Protein AF-A0A969NTH8-F1 (afdb_monomer_lite)

Sequence (169 aa):
MTIVASSEHRKYKASTTGQVQRMMREAEEYQTEARAERPVVPHALKIQSGIDLASRDRPSLSVFLARLQRLAIDPKLKVEEDRITGISYRLQDFKIRGCKLHQAGSSQLLKHRVTYDSQQDILAVRQANQNETIELEPESEVSWNQVAIEDYIPSKIRQLLEIPLSNKK

Structure (mmCIF, N/CA/C/O backbone):
data_AF-A0A969NTH8-F1
#
_entry.id   AF-A0A969NTH8-F1
#
loop_
_atom_site.group_PDB
_atom_site.id
_atom_site.type_symbol
_atom_site.label_atom_id
_atom_site.label_alt_id
_atom_site.label_comp_id
_atom_site.label_asym_id
_atom_site.label_entity_id
_atom_site.label_seq_id
_atom_site.pdbx_PDB_ins_code
_atom_site.Cartn_x
_atom_site.Cartn_y
_atom_site.Cartn_z
_atom_site.occupancy
_atom_site.B_iso_or_equiv
_atom_site.auth_seq_id
_atom_site.auth_comp_id
_atom_site.auth_asym_id
_atom_site.auth_atom_id
_atom_site.pdbx_PDB_model_num
ATOM 1 N N . MET A 1 1 ? -19.067 2.212 -36.408 1.00 31.11 1 MET A N 1
ATOM 2 C CA . MET A 1 1 ? -19.586 2.139 -35.026 1.00 31.11 1 MET A CA 1
ATOM 3 C C . MET A 1 1 ? -18.405 1.949 -34.094 1.00 31.11 1 MET A C 1
ATOM 5 O O . MET A 1 1 ? -17.749 0.919 -34.165 1.00 31.11 1 MET A O 1
ATOM 9 N N . THR A 1 2 ? -18.070 2.964 -33.303 1.00 35.78 2 THR A N 1
ATOM 10 C CA . THR A 1 2 ? -16.945 2.897 -32.363 1.00 35.78 2 THR A CA 1
ATOM 11 C C . THR A 1 2 ? -17.441 2.233 -31.087 1.00 35.78 2 THR A C 1
ATOM 13 O O . THR A 1 2 ? -18.259 2.808 -30.372 1.00 35.78 2 THR A O 1
ATOM 16 N N . ILE A 1 3 ? -16.998 1.004 -30.826 1.00 37.53 3 ILE A N 1
ATOM 17 C CA . ILE A 1 3 ? -17.320 0.282 -29.594 1.00 37.53 3 ILE A CA 1
ATOM 18 C C . ILE A 1 3 ? -16.536 0.960 -28.469 1.00 37.53 3 ILE A C 1
ATOM 20 O O . ILE A 1 3 ? -15.336 0.747 -28.302 1.00 37.53 3 ILE A O 1
ATOM 24 N N . VAL A 1 4 ? -17.203 1.846 -27.732 1.00 38.00 4 VAL A N 1
ATOM 25 C CA . VAL A 1 4 ? -16.654 2.432 -26.510 1.00 38.00 4 VAL A CA 1
ATOM 26 C C . VAL A 1 4 ? -16.676 1.339 -25.449 1.00 38.00 4 VAL A C 1
ATOM 28 O O . VAL A 1 4 ? -17.742 0.916 -25.010 1.00 38.00 4 VAL A O 1
ATOM 31 N N . ALA A 1 5 ? -15.496 0.859 -25.060 1.00 30.78 5 ALA A N 1
ATOM 32 C CA . ALA A 1 5 ? -15.356 -0.115 -23.987 1.00 30.78 5 ALA A CA 1
ATOM 33 C C . ALA A 1 5 ? -16.021 0.402 -22.695 1.00 30.78 5 ALA A C 1
ATOM 35 O O . ALA A 1 5 ? -15.774 1.540 -22.270 1.00 30.78 5 ALA A O 1
ATOM 36 N N . SER A 1 6 ? -16.863 -0.453 -22.102 1.00 31.73 6 SER A N 1
ATOM 37 C CA . SER A 1 6 ? -17.600 -0.228 -20.853 1.00 31.73 6 SER A CA 1
ATOM 38 C C . SER A 1 6 ? -16.693 0.322 -19.743 1.00 31.73 6 SER A C 1
ATOM 40 O O . SER A 1 6 ? -15.562 -0.130 -19.543 1.00 31.73 6 SER A O 1
ATOM 42 N N . SER A 1 7 ? -17.212 1.305 -19.008 1.00 40.00 7 SER A N 1
ATOM 43 C CA . SER A 1 7 ? -16.573 2.010 -17.890 1.00 40.00 7 SER A CA 1
ATOM 44 C C . SER A 1 7 ? -16.172 1.108 -16.717 1.00 40.00 7 SER A C 1
ATOM 46 O O . SER A 1 7 ? -15.378 1.533 -15.880 1.00 40.00 7 SER A O 1
ATOM 48 N N . GLU A 1 8 ? -16.652 -0.134 -16.662 1.00 36.34 8 GLU A N 1
ATOM 49 C CA . GLU A 1 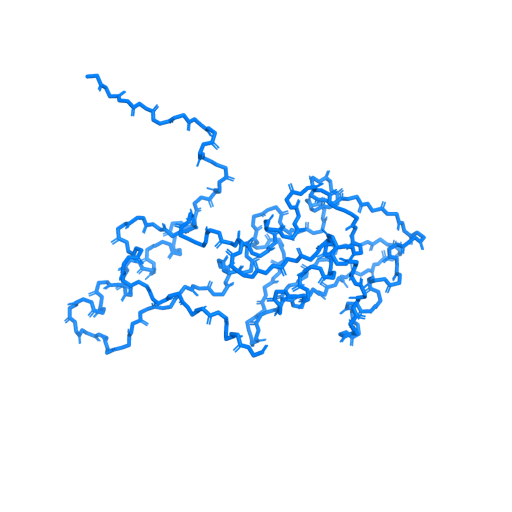8 ? -16.335 -1.073 -15.580 1.00 36.34 8 GLU A CA 1
ATOM 50 C C . GLU A 1 8 ? -14.906 -1.631 -15.652 1.00 36.34 8 GLU A C 1
ATOM 52 O O . GLU A 1 8 ? -14.318 -1.923 -14.613 1.00 36.34 8 GLU A O 1
ATOM 57 N N . HIS A 1 9 ? -14.292 -1.654 -16.842 1.00 35.75 9 HIS A N 1
ATOM 58 C CA . HIS A 1 9 ? -12.870 -1.992 -17.021 1.00 35.75 9 HIS A CA 1
ATOM 59 C C . HIS A 1 9 ? -11.929 -0.810 -16.726 1.00 35.75 9 HIS A C 1
ATOM 61 O O . HIS A 1 9 ? -10.710 -0.930 -16.810 1.00 35.75 9 HIS A O 1
ATOM 67 N N . ARG A 1 10 ? -12.478 0.360 -16.374 1.00 37.31 10 ARG A N 1
ATOM 68 C CA . ARG A 1 10 ? -11.733 1.608 -16.151 1.00 37.31 10 ARG A CA 1
ATOM 69 C C . ARG A 1 10 ? -11.433 1.849 -14.658 1.00 37.31 10 ARG A C 1
ATOM 71 O O . ARG A 1 10 ? -11.313 2.996 -14.235 1.00 37.31 10 ARG A O 1
ATOM 78 N N . LYS A 1 11 ? -11.355 0.779 -13.851 1.00 44.56 11 LYS A N 1
ATOM 79 C CA . LYS A 1 11 ? -11.224 0.837 -12.378 1.00 44.56 11 LYS A CA 1
ATOM 80 C C . LYS A 1 11 ? -9.811 1.103 -11.845 1.00 44.56 11 LYS A C 1
ATOM 82 O O . LYS A 1 11 ? -9.676 1.376 -10.657 1.00 44.56 11 LYS A O 1
ATOM 87 N N . TYR A 1 12 ? -8.784 1.135 -12.690 1.00 51.56 12 TYR A N 1
ATOM 88 C CA . TYR A 1 12 ? -7.428 1.495 -12.269 1.00 51.56 12 TYR A CA 1
ATOM 89 C C . TYR A 1 12 ? -7.043 2.838 -12.879 1.00 51.56 12 TYR A C 1
ATOM 91 O O . TYR A 1 12 ? -7.014 3.008 -14.099 1.00 51.56 12 TYR A O 1
ATOM 99 N N . LYS A 1 13 ? -6.802 3.845 -12.029 1.00 50.91 13 LYS A N 1
ATOM 100 C CA . LYS A 1 13 ? -6.355 5.153 -12.510 1.00 50.91 13 LYS A CA 1
ATOM 101 C C . LYS A 1 13 ? -4.976 4.963 -13.139 1.00 50.91 13 LYS A C 1
ATOM 103 O O . LYS A 1 13 ? -4.039 4.570 -12.450 1.00 50.91 13 LYS A O 1
ATOM 108 N N . ALA A 1 14 ? -4.894 5.238 -14.440 1.00 51.62 14 ALA A N 1
ATOM 109 C CA . ALA A 1 14 ? -3.670 5.156 -15.222 1.00 51.62 14 ALA A CA 1
ATOM 110 C C . ALA A 1 14 ? -2.501 5.834 -14.489 1.00 51.62 14 ALA A C 1
ATOM 112 O O . ALA A 1 14 ? -2.671 6.903 -13.890 1.00 51.62 14 ALA A O 1
ATOM 113 N N . SER A 1 15 ? -1.328 5.200 -14.555 1.00 58.78 15 SER A N 1
ATOM 114 C CA . SER A 1 15 ? -0.033 5.756 -14.159 1.00 58.78 15 SER A CA 1
ATOM 115 C C . SER A 1 15 ? 0.056 7.242 -14.520 1.00 58.78 15 SER A C 1
ATOM 117 O O . SER A 1 15 ? -0.428 7.659 -15.576 1.00 58.78 15 SER A O 1
ATOM 119 N N . THR A 1 16 ? 0.651 8.065 -13.651 1.00 63.69 16 THR A N 1
ATOM 120 C CA . THR A 1 16 ? 0.758 9.510 -13.933 1.00 63.69 16 THR A CA 1
ATOM 121 C C . THR A 1 16 ? 1.455 9.736 -15.278 1.00 63.69 16 THR A C 1
ATOM 123 O O . THR A 1 16 ? 2.337 8.959 -15.644 1.00 63.69 16 THR A O 1
ATOM 126 N N . THR A 1 17 ? 1.097 10.798 -16.009 1.00 68.25 17 THR A N 1
ATOM 127 C CA . THR A 1 17 ? 1.649 11.080 -17.349 1.00 68.25 17 THR A CA 1
ATOM 128 C C . THR A 1 17 ? 3.178 10.989 -17.382 1.00 68.25 17 THR A C 1
ATOM 130 O O . THR A 1 17 ? 3.729 10.398 -18.302 1.00 68.25 17 THR A O 1
ATOM 133 N N . GLY A 1 18 ? 3.864 11.464 -16.335 1.00 76.88 18 GLY A N 1
ATOM 134 C CA . GLY A 1 18 ? 5.322 11.365 -16.218 1.00 76.88 18 GLY A CA 1
ATOM 135 C C . GLY A 1 18 ? 5.852 9.943 -15.983 1.00 76.88 18 GLY A C 1
ATOM 136 O O . GLY A 1 18 ? 6.880 9.578 -16.547 1.00 76.88 18 GLY A O 1
ATOM 137 N N . GLN A 1 19 ? 5.159 9.112 -15.195 1.00 76.06 19 GLN A N 1
ATOM 138 C CA . GLN A 1 19 ? 5.524 7.696 -15.031 1.00 76.06 19 GLN A CA 1
ATOM 139 C C . GLN A 1 19 ? 5.345 6.931 -16.342 1.00 76.06 19 GLN A C 1
ATOM 141 O O . GLN A 1 19 ? 6.234 6.178 -16.727 1.00 76.06 19 GLN A O 1
ATOM 146 N N . VAL A 1 20 ? 4.240 7.176 -17.054 1.00 78.19 20 VAL A N 1
ATOM 147 C CA . VAL A 1 20 ? 4.002 6.591 -18.381 1.00 78.19 20 VAL A CA 1
ATOM 148 C C . VAL A 1 20 ? 5.092 7.022 -19.354 1.00 78.19 20 VAL A C 1
ATOM 150 O O . VAL A 1 20 ? 5.678 6.170 -20.008 1.00 78.19 20 VAL A O 1
ATOM 153 N N . GLN A 1 21 ? 5.403 8.318 -19.425 1.00 82.31 21 GLN A N 1
ATOM 154 C CA . GLN A 1 21 ? 6.448 8.840 -20.310 1.00 82.31 21 GLN A CA 1
ATOM 155 C C . GLN A 1 21 ? 7.819 8.233 -20.013 1.00 82.31 21 GLN A C 1
ATOM 157 O O . GLN A 1 21 ? 8.517 7.846 -20.945 1.00 82.31 21 GLN A O 1
ATOM 162 N N . ARG A 1 22 ? 8.188 8.093 -18.734 1.00 85.06 22 ARG A N 1
ATOM 163 C CA . ARG A 1 22 ? 9.437 7.427 -18.351 1.00 85.06 22 ARG A CA 1
ATOM 164 C C . ARG A 1 22 ? 9.456 5.973 -18.818 1.00 85.06 22 ARG A C 1
ATOM 166 O O . ARG A 1 22 ? 10.415 5.569 -19.457 1.00 85.06 22 ARG A O 1
ATOM 173 N N . MET A 1 23 ? 8.394 5.215 -18.548 1.00 86.50 23 MET A N 1
ATOM 174 C CA . MET A 1 23 ? 8.319 3.810 -18.959 1.00 86.50 23 MET A CA 1
ATOM 175 C C . MET A 1 23 ? 8.355 3.654 -20.487 1.00 86.50 23 MET A C 1
ATOM 177 O O . MET A 1 23 ? 9.002 2.741 -20.984 1.00 86.50 23 MET A O 1
ATOM 181 N N . MET A 1 24 ? 7.690 4.547 -21.230 1.00 85.38 24 MET A N 1
ATOM 182 C CA . MET A 1 24 ? 7.738 4.567 -22.697 1.00 85.38 24 MET A CA 1
ATOM 183 C C . MET A 1 24 ? 9.152 4.837 -23.209 1.00 85.38 24 MET A C 1
ATOM 185 O O . MET A 1 24 ? 9.623 4.118 -24.080 1.00 85.38 24 MET A O 1
ATOM 189 N N . ARG A 1 25 ? 9.837 5.829 -22.630 1.00 88.44 25 ARG A N 1
ATOM 190 C CA . ARG A 1 25 ? 11.215 6.170 -22.986 1.00 88.44 25 ARG A CA 1
ATOM 191 C C . ARG A 1 25 ? 12.172 5.011 -22.711 1.00 88.44 25 ARG A C 1
ATOM 193 O O . ARG A 1 25 ? 12.942 4.649 -23.585 1.00 88.44 25 ARG A O 1
ATOM 200 N N . GLU A 1 26 ? 12.106 4.413 -21.523 1.00 89.38 26 GLU A N 1
ATOM 201 C CA . GLU A 1 26 ? 12.973 3.280 -21.177 1.00 89.38 26 GLU A CA 1
ATOM 202 C C . GLU A 1 26 ? 12.717 2.062 -22.083 1.00 89.38 26 GLU A C 1
ATOM 204 O O . GLU A 1 26 ? 13.647 1.328 -22.411 1.00 89.38 26 GLU A O 1
ATOM 209 N N . ALA A 1 27 ? 11.467 1.854 -22.509 1.00 87.25 27 ALA A N 1
ATOM 210 C CA . ALA A 1 27 ? 11.113 0.811 -23.467 1.00 87.25 27 ALA A CA 1
ATOM 211 C C . ALA A 1 27 ? 11.652 1.094 -24.879 1.00 87.25 27 ALA A C 1
ATOM 213 O O . ALA A 1 27 ? 12.141 0.175 -25.529 1.00 87.25 27 ALA A O 1
ATOM 214 N N . GLU A 1 28 ? 11.610 2.347 -25.333 1.00 88.12 28 GLU A N 1
ATOM 215 C CA . GLU A 1 28 ? 12.187 2.776 -26.613 1.00 88.12 28 GLU A CA 1
ATOM 216 C C . GLU A 1 28 ? 13.722 2.671 -26.618 1.00 88.12 28 GLU A C 1
ATOM 218 O O . GLU A 1 28 ? 14.307 2.164 -27.574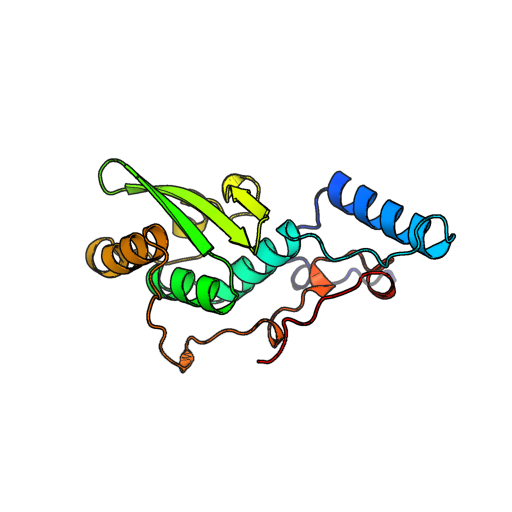 1.00 88.12 28 GLU A O 1
ATOM 223 N N . GLU A 1 29 ? 14.383 3.075 -25.530 1.00 89.94 29 GLU A N 1
ATOM 224 C CA . GLU A 1 29 ? 15.839 2.945 -25.365 1.00 89.94 29 GLU A CA 1
ATOM 225 C C . GLU A 1 29 ? 16.283 1.473 -25.400 1.00 89.94 29 GLU A C 1
ATOM 227 O O . GLU A 1 29 ? 17.311 1.154 -25.992 1.00 89.94 29 GLU A O 1
ATOM 232 N N . TYR A 1 30 ? 15.497 0.561 -24.817 1.00 87.81 30 TYR A N 1
ATOM 233 C CA . TYR A 1 30 ? 15.763 -0.878 -24.901 1.00 87.81 30 TYR A CA 1
ATOM 234 C C . TYR A 1 30 ? 15.560 -1.426 -26.319 1.00 87.81 30 TYR A C 1
ATOM 236 O O . TYR A 1 30 ? 16.384 -2.186 -26.817 1.00 87.81 30 TYR A O 1
ATOM 244 N N . GLN A 1 31 ? 14.489 -1.012 -27.003 1.00 86.50 31 GLN A N 1
ATOM 245 C CA . GLN A 1 31 ? 14.222 -1.441 -28.381 1.00 86.50 31 GLN A CA 1
ATOM 246 C C . GLN A 1 31 ? 15.265 -0.950 -29.386 1.00 86.50 31 GLN A C 1
ATOM 248 O O . GLN A 1 31 ? 15.536 -1.639 -30.363 1.00 86.50 31 GLN A O 1
ATOM 253 N N . THR A 1 32 ? 15.821 0.240 -29.167 1.00 90.38 32 THR A N 1
ATOM 254 C CA . THR A 1 32 ? 16.849 0.838 -30.031 1.00 90.38 32 THR A CA 1
ATOM 255 C C . THR A 1 32 ? 18.272 0.448 -29.622 1.00 90.38 32 THR A C 1
ATOM 257 O O . THR A 1 32 ? 19.225 1.025 -30.136 1.00 90.38 32 THR A O 1
ATOM 260 N N . GLU A 1 33 ? 18.423 -0.506 -28.692 1.00 87.94 33 GLU A N 1
ATOM 261 C CA . GLU A 1 33 ? 19.707 -0.985 -28.149 1.00 87.94 33 GLU A CA 1
ATOM 262 C C . GLU A 1 33 ? 20.560 0.111 -27.475 1.00 87.94 33 GLU A C 1
ATOM 264 O O . GLU A 1 33 ? 21.704 -0.121 -27.086 1.00 87.94 33 GLU A O 1
ATOM 269 N N . ALA A 1 34 ? 19.987 1.298 -27.244 1.00 89.62 34 ALA A N 1
ATOM 270 C CA . ALA A 1 34 ? 20.589 2.362 -26.442 1.00 89.62 34 ALA A CA 1
ATOM 271 C C . ALA A 1 34 ? 20.668 1.985 -24.950 1.00 89.62 34 ALA A C 1
ATOM 273 O O . ALA A 1 34 ? 21.422 2.590 -24.184 1.00 89.62 34 ALA A O 1
ATOM 274 N N . ARG A 1 35 ? 19.901 0.967 -24.539 1.00 86.75 35 ARG A N 1
ATOM 275 C CA . ARG A 1 35 ? 19.939 0.328 -23.224 1.00 86.75 35 ARG A CA 1
ATOM 276 C C . ARG A 1 35 ? 20.029 -1.191 -23.382 1.00 86.75 35 ARG A C 1
ATOM 278 O O . ARG A 1 35 ? 19.198 -1.790 -24.053 1.00 86.75 35 ARG A O 1
ATOM 285 N N . ALA A 1 36 ? 20.982 -1.817 -22.690 1.00 85.75 36 ALA A N 1
ATOM 286 C CA . ALA A 1 36 ? 21.157 -3.274 -22.709 1.00 85.75 36 ALA A CA 1
ATOM 287 C C . ALA A 1 36 ? 20.129 -4.024 -21.840 1.00 85.75 36 ALA A C 1
ATOM 289 O O . ALA A 1 36 ? 19.713 -5.134 -22.161 1.00 85.75 36 ALA A O 1
ATOM 290 N N . GLU A 1 37 ? 19.724 -3.427 -20.720 1.00 86.31 37 GLU A N 1
ATOM 291 C CA . GLU A 1 37 ? 18.816 -4.057 -19.763 1.00 86.31 37 GLU A CA 1
ATOM 292 C C . GLU A 1 37 ? 17.353 -3.815 -20.114 1.00 86.31 37 GLU A C 1
ATOM 294 O O . GLU A 1 37 ? 16.943 -2.686 -20.405 1.00 86.31 37 GLU A O 1
ATOM 299 N N . ARG A 1 38 ? 16.543 -4.867 -19.985 1.00 85.31 38 ARG A N 1
ATOM 300 C CA . ARG A 1 38 ? 15.098 -4.765 -20.145 1.00 85.31 38 ARG A CA 1
ATOM 301 C C . ARG A 1 38 ? 14.515 -3.866 -19.045 1.00 85.31 38 ARG A C 1
ATOM 303 O O . ARG A 1 38 ? 14.867 -4.021 -17.875 1.00 85.31 38 ARG A O 1
ATOM 310 N N . PRO A 1 39 ? 13.617 -2.925 -19.373 1.00 84.00 39 PRO A N 1
ATOM 311 C CA . PRO A 1 39 ? 13.002 -2.076 -18.364 1.00 84.00 39 PRO A CA 1
ATOM 312 C C . PRO A 1 39 ? 12.113 -2.899 -17.427 1.00 84.00 39 PRO A C 1
ATOM 314 O O . PRO A 1 39 ? 11.415 -3.814 -17.854 1.00 84.00 39 PRO A O 1
ATOM 317 N N . VAL A 1 40 ? 12.113 -2.558 -16.140 1.00 85.81 40 VAL A N 1
ATOM 318 C CA . VAL A 1 40 ? 11.394 -3.303 -15.096 1.00 85.81 40 VAL A CA 1
ATOM 319 C C . VAL A 1 40 ? 10.163 -2.519 -14.651 1.00 85.81 40 VAL A C 1
ATOM 321 O O . VAL A 1 40 ? 10.190 -1.289 -14.572 1.00 85.81 40 VAL A O 1
ATOM 324 N N . VAL A 1 41 ? 9.076 -3.217 -14.305 1.00 85.75 41 VAL A N 1
ATOM 325 C CA . VAL A 1 41 ? 7.892 -2.570 -13.713 1.00 85.75 41 VAL A CA 1
ATOM 326 C C . VAL A 1 41 ? 8.282 -1.781 -12.446 1.00 85.75 41 VAL A C 1
ATOM 328 O O . VAL A 1 41 ? 8.788 -2.387 -11.494 1.00 85.75 41 VAL A O 1
ATOM 331 N N . PRO A 1 42 ? 7.998 -0.462 -12.374 1.00 88.81 42 PRO A N 1
ATOM 332 C CA . PRO A 1 42 ? 8.353 0.364 -11.223 1.00 88.81 42 PRO A CA 1
ATOM 333 C C . PRO A 1 42 ? 7.773 -0.156 -9.902 1.00 88.81 42 PRO A C 1
ATOM 335 O O . PRO A 1 42 ? 6.590 -0.499 -9.829 1.00 88.81 42 PRO A O 1
ATOM 338 N N . HIS A 1 43 ? 8.555 -0.110 -8.815 1.00 92.06 43 HIS A N 1
ATOM 339 C CA . HIS A 1 43 ? 8.088 -0.533 -7.484 1.00 92.06 43 HIS A CA 1
ATOM 340 C C . HIS A 1 43 ? 6.830 0.201 -7.021 1.00 92.06 43 HIS A C 1
ATOM 342 O O . HIS A 1 43 ? 5.984 -0.406 -6.378 1.00 92.06 43 HIS A O 1
ATOM 348 N N . ALA A 1 44 ? 6.654 1.476 -7.378 1.00 91.94 44 ALA A N 1
ATOM 349 C CA . ALA A 1 44 ? 5.433 2.215 -7.052 1.00 91.94 44 ALA A CA 1
ATOM 350 C C . ALA A 1 44 ? 4.168 1.576 -7.662 1.00 91.94 44 ALA A C 1
ATOM 352 O O . ALA A 1 44 ? 3.131 1.557 -7.002 1.00 91.94 44 ALA A O 1
ATOM 353 N N . LEU A 1 45 ? 4.256 1.024 -8.881 1.00 90.88 45 LEU A N 1
ATOM 354 C CA . LEU A 1 45 ? 3.143 0.298 -9.504 1.00 90.88 45 LEU A CA 1
ATOM 355 C C . LEU A 1 45 ? 2.925 -1.060 -8.847 1.00 90.88 45 LEU A C 1
ATOM 357 O O . LEU A 1 45 ? 1.783 -1.403 -8.554 1.00 90.88 45 LEU A O 1
ATOM 361 N N . LYS A 1 46 ? 4.004 -1.784 -8.526 1.00 93.12 46 LYS A N 1
ATOM 362 C CA . LYS A 1 46 ? 3.901 -3.033 -7.760 1.00 93.12 46 LYS A CA 1
ATOM 363 C C . LYS A 1 46 ? 3.203 -2.797 -6.421 1.00 93.12 46 LYS A C 1
ATOM 365 O O . LYS A 1 46 ? 2.198 -3.440 -6.146 1.00 93.12 46 LYS A O 1
ATOM 370 N N . ILE A 1 47 ? 3.649 -1.811 -5.641 1.00 95.81 47 ILE A N 1
ATOM 371 C CA . ILE A 1 47 ? 3.028 -1.453 -4.358 1.00 95.81 47 ILE A CA 1
ATOM 372 C C . ILE A 1 47 ? 1.552 -1.075 -4.548 1.00 95.81 47 ILE A C 1
ATOM 374 O O . ILE A 1 47 ? 0.715 -1.565 -3.798 1.00 95.81 47 ILE A O 1
ATOM 378 N N . GLN A 1 48 ? 1.207 -0.258 -5.551 1.00 94.81 48 GLN A N 1
ATOM 379 C CA . GLN A 1 48 ? -0.194 0.091 -5.821 1.00 94.81 48 GLN A CA 1
ATOM 380 C C . GLN A 1 48 ? -1.046 -1.151 -6.111 1.00 94.81 48 GLN A C 1
ATOM 382 O O . GLN A 1 48 ? -2.094 -1.327 -5.495 1.00 94.81 48 GLN A O 1
ATOM 387 N N . SER A 1 49 ? -0.580 -2.022 -7.004 1.00 94.31 49 SER A N 1
ATOM 388 C CA . SER A 1 49 ? -1.297 -3.245 -7.370 1.00 94.31 49 SER A CA 1
ATOM 389 C C . SER A 1 49 ? -1.438 -4.222 -6.194 1.00 94.31 49 SER A C 1
ATOM 391 O O . SER A 1 49 ? -2.495 -4.820 -6.007 1.00 94.31 49 SER A O 1
ATOM 393 N N . GLY A 1 50 ? -0.417 -4.312 -5.334 1.00 96.56 50 GLY A N 1
ATOM 394 C CA . GLY A 1 50 ? -0.466 -5.109 -4.112 1.00 96.56 50 GLY A CA 1
ATOM 395 C C . GLY A 1 50 ? -1.446 -4.546 -3.083 1.00 96.56 50 GLY A C 1
ATOM 396 O O . GLY A 1 50 ? -2.171 -5.309 -2.456 1.00 96.56 50 GLY A O 1
ATOM 397 N N . ILE A 1 51 ? -1.542 -3.218 -2.953 1.00 97.06 51 ILE A N 1
ATOM 398 C CA . ILE A 1 51 ? -2.552 -2.563 -2.105 1.00 97.06 51 ILE A CA 1
ATOM 399 C C . ILE A 1 51 ? -3.961 -2.829 -2.635 1.00 97.06 51 ILE A C 1
ATOM 401 O O . ILE A 1 51 ? -4.864 -3.120 -1.850 1.00 97.06 51 ILE A O 1
ATOM 405 N N . ASP A 1 52 ? -4.163 -2.737 -3.949 1.00 95.81 52 ASP A N 1
ATOM 406 C CA . ASP A 1 52 ? -5.462 -3.014 -4.562 1.00 95.81 52 ASP A CA 1
ATOM 407 C C . ASP A 1 52 ? -5.879 -4.477 -4.345 1.00 95.81 52 ASP A C 1
ATOM 409 O O . ASP A 1 52 ? -7.017 -4.722 -3.949 1.00 95.81 52 ASP A O 1
ATOM 413 N N . LEU A 1 53 ? -4.955 -5.436 -4.492 1.00 96.25 53 LEU A N 1
ATOM 414 C CA . LEU A 1 53 ? -5.215 -6.841 -4.169 1.00 96.25 53 LEU A CA 1
ATOM 415 C C . LEU A 1 53 ? -5.504 -7.040 -2.673 1.00 96.25 53 LEU A C 1
ATOM 417 O O . LEU A 1 53 ? -6.506 -7.661 -2.321 1.00 96.25 53 LEU A O 1
ATOM 421 N N . ALA A 1 54 ? -4.661 -6.493 -1.793 1.00 97.94 54 ALA A N 1
ATOM 422 C CA . ALA A 1 54 ? -4.784 -6.663 -0.346 1.00 97.94 54 ALA A CA 1
ATOM 423 C C . ALA A 1 54 ? -6.086 -6.068 0.216 1.00 97.94 54 ALA A C 1
ATOM 425 O O . ALA A 1 54 ? -6.572 -6.544 1.241 1.00 97.94 54 ALA A O 1
ATOM 426 N N . SER A 1 55 ? -6.655 -5.058 -0.454 1.00 97.56 55 SER A N 1
ATOM 427 C CA . SER A 1 55 ? -7.876 -4.352 -0.037 1.00 97.56 55 SER A CA 1
ATOM 428 C C . SER A 1 55 ? -9.138 -4.683 -0.850 1.00 97.56 55 SER A C 1
ATOM 430 O O . SER A 1 55 ? -10.170 -4.039 -0.651 1.00 97.56 55 SER A O 1
ATOM 432 N N . ARG A 1 56 ? -9.086 -5.669 -1.761 1.00 94.38 56 ARG A N 1
ATOM 433 C CA . ARG A 1 56 ? -10.127 -5.925 -2.784 1.00 94.38 56 ARG A CA 1
ATOM 434 C C . ARG A 1 56 ? -11.552 -6.123 -2.250 1.00 94.38 56 ARG A C 1
ATOM 436 O O . ARG A 1 56 ? -12.515 -5.782 -2.928 1.00 94.38 56 ARG A O 1
ATOM 443 N N . ASP A 1 57 ? -11.674 -6.684 -1.057 1.00 95.25 57 ASP A N 1
ATOM 444 C CA . ASP A 1 57 ? -12.903 -7.110 -0.378 1.00 95.25 57 ASP A CA 1
ATOM 445 C C . ASP A 1 57 ? -13.207 -6.253 0.860 1.00 95.25 57 ASP A C 1
ATOM 447 O O . ASP A 1 57 ? -14.066 -6.605 1.663 1.00 95.25 57 ASP A O 1
ATOM 451 N N . ARG A 1 58 ? -12.522 -5.109 1.002 1.00 96.81 58 ARG A N 1
ATOM 452 C CA . ARG A 1 58 ? -12.621 -4.211 2.160 1.00 96.81 58 ARG A CA 1
ATOM 453 C C . ARG A 1 58 ? -12.415 -4.948 3.502 1.00 96.81 58 ARG A C 1
ATOM 455 O O . ARG A 1 58 ? -13.301 -4.913 4.358 1.00 96.81 58 ARG A O 1
ATOM 462 N N . PRO A 1 59 ? -11.258 -5.601 3.705 1.00 98.12 59 PRO A N 1
ATOM 463 C CA . PRO A 1 59 ? -11.007 -6.406 4.898 1.00 98.12 59 PRO A CA 1
ATOM 464 C C . PRO A 1 59 ? -10.788 -5.524 6.141 1.00 98.12 59 PRO A C 1
ATOM 466 O O . PRO A 1 59 ? -10.704 -4.296 6.030 1.00 98.12 59 PRO A O 1
ATOM 469 N N . SER A 1 60 ? -10.633 -6.137 7.320 1.00 98.12 60 SER A N 1
ATOM 470 C CA . SER A 1 60 ? -10.130 -5.418 8.501 1.00 98.12 60 SER A CA 1
ATOM 471 C C . SER A 1 60 ? -8.720 -4.880 8.264 1.00 98.12 60 SER A C 1
ATOM 473 O O . SER A 1 60 ? -7.979 -5.377 7.403 1.00 98.12 60 SER A O 1
ATOM 475 N N . LEU A 1 61 ? -8.326 -3.864 9.033 1.00 98.12 61 LEU A N 1
ATOM 476 C CA . LEU A 1 61 ? -6.983 -3.306 8.943 1.00 98.12 61 LEU A CA 1
ATOM 477 C C . LEU A 1 61 ? -5.931 -4.387 9.226 1.00 98.12 61 LEU A C 1
ATOM 479 O O . LEU A 1 61 ? -4.952 -4.465 8.489 1.00 98.12 61 LEU A O 1
ATOM 483 N N . SER A 1 62 ? -6.154 -5.257 10.212 1.00 98.19 62 SER A N 1
ATOM 484 C CA . SER A 1 62 ? -5.250 -6.376 10.513 1.00 98.19 62 SER A CA 1
ATOM 485 C C . SER A 1 62 ? -5.031 -7.300 9.313 1.00 98.19 62 SER A C 1
ATOM 487 O O . SER A 1 62 ? -3.888 -7.536 8.916 1.00 98.19 62 SER A O 1
ATOM 489 N N . VAL A 1 63 ? -6.115 -7.747 8.667 1.00 98.56 63 VAL A N 1
ATOM 490 C CA . VAL A 1 63 ? -6.041 -8.619 7.482 1.00 98.56 63 VAL A CA 1
ATOM 491 C C . VAL A 1 63 ? -5.362 -7.901 6.315 1.00 98.56 63 VAL A C 1
ATOM 493 O O . VAL A 1 63 ? -4.529 -8.490 5.627 1.00 98.56 63 VAL A O 1
ATOM 496 N N . PHE A 1 64 ? -5.653 -6.616 6.103 1.00 98.62 64 PHE A N 1
ATOM 497 C CA . PHE A 1 64 ? -4.976 -5.813 5.084 1.00 98.62 64 PHE A CA 1
ATOM 498 C C . PHE A 1 64 ? -3.457 -5.750 5.307 1.00 98.62 64 PHE A C 1
ATOM 500 O O . PHE A 1 64 ? -2.690 -5.981 4.370 1.00 98.62 64 PHE A O 1
ATOM 507 N N . LEU A 1 65 ? -3.013 -5.456 6.533 1.00 98.50 65 LEU A N 1
ATOM 508 C CA . LEU A 1 65 ? -1.589 -5.359 6.864 1.00 98.50 65 LEU A CA 1
ATOM 509 C C . LEU A 1 65 ? -0.879 -6.708 6.707 1.00 98.50 65 LEU A C 1
ATOM 511 O O . LEU A 1 65 ? 0.201 -6.762 6.118 1.00 98.50 65 LEU A O 1
ATOM 515 N N . ALA A 1 66 ? -1.510 -7.791 7.153 1.00 98.31 66 ALA A N 1
ATOM 516 C CA . ALA A 1 66 ? -0.989 -9.141 6.989 1.00 98.31 66 ALA A CA 1
ATOM 517 C C . ALA A 1 66 ? -0.875 -9.539 5.505 1.00 98.31 66 ALA A C 1
ATOM 519 O O . ALA A 1 66 ? 0.163 -10.040 5.070 1.00 98.31 66 ALA A O 1
ATOM 520 N N . ARG A 1 67 ? -1.891 -9.237 4.685 1.00 98.44 67 ARG A N 1
ATOM 521 C CA . ARG A 1 67 ? -1.856 -9.458 3.228 1.00 98.44 67 ARG A CA 1
ATOM 522 C C . ARG A 1 67 ? -0.731 -8.679 2.545 1.00 98.44 67 ARG A C 1
ATOM 524 O O . ARG A 1 67 ? -0.065 -9.227 1.670 1.00 98.44 67 ARG A O 1
ATOM 531 N N . LEU A 1 68 ? -0.473 -7.433 2.950 1.00 98.31 68 LEU A N 1
ATOM 532 C CA . LEU A 1 68 ? 0.675 -6.674 2.438 1.00 98.31 68 LEU A CA 1
ATOM 533 C C . LEU A 1 68 ? 2.004 -7.371 2.759 1.00 98.31 68 LEU A C 1
ATOM 535 O O . LEU A 1 68 ? 2.834 -7.517 1.860 1.0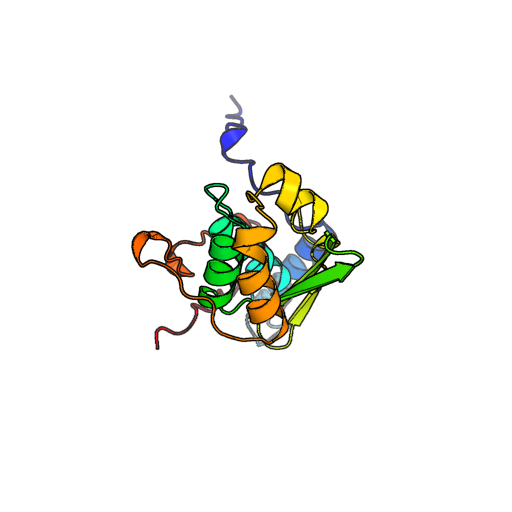0 98.31 68 LEU A O 1
ATOM 539 N N . GLN A 1 69 ? 2.174 -7.874 3.986 1.00 97.75 69 GLN A N 1
ATOM 540 C CA . GLN A 1 69 ? 3.375 -8.624 4.368 1.00 97.75 69 GLN A CA 1
ATOM 541 C C . GLN A 1 69 ? 3.547 -9.909 3.544 1.00 97.75 69 GLN A C 1
ATOM 543 O O . GLN A 1 69 ? 4.663 -10.205 3.119 1.00 97.75 69 GLN A O 1
ATOM 548 N N . ARG A 1 70 ? 2.461 -10.633 3.222 1.00 97.19 70 ARG A N 1
ATOM 549 C CA . ARG A 1 70 ? 2.514 -11.802 2.310 1.00 97.19 70 ARG A CA 1
ATOM 550 C C . ARG A 1 70 ? 2.985 -11.440 0.905 1.00 97.19 70 ARG A C 1
ATOM 552 O O . ARG A 1 70 ? 3.646 -12.234 0.243 1.00 97.19 70 ARG A O 1
ATOM 559 N N . LEU A 1 71 ? 2.703 -10.217 0.467 1.00 96.75 71 LEU A N 1
ATOM 560 C CA . 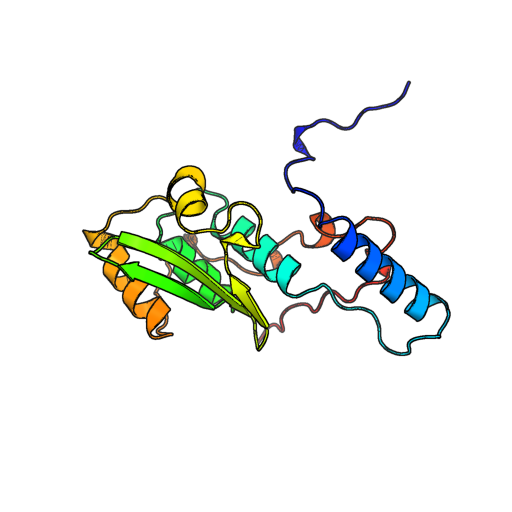LEU A 1 71 ? 3.200 -9.662 -0.790 1.00 96.75 71 LEU A CA 1
ATOM 561 C C . LEU A 1 71 ? 4.614 -9.060 -0.662 1.00 96.75 71 LEU A C 1
ATOM 563 O O . LEU A 1 71 ? 5.094 -8.448 -1.618 1.00 96.75 71 LEU A O 1
ATOM 567 N N . ALA A 1 72 ? 5.292 -9.235 0.478 1.00 97.31 72 ALA A N 1
ATOM 568 C CA . ALA A 1 72 ? 6.580 -8.620 0.813 1.00 97.31 72 ALA A CA 1
ATOM 569 C C . ALA A 1 72 ? 6.562 -7.078 0.754 1.00 97.31 72 ALA A C 1
ATOM 571 O O . ALA A 1 72 ? 7.581 -6.435 0.482 1.00 97.31 72 ALA A O 1
ATOM 572 N N . ILE A 1 73 ? 5.389 -6.480 0.984 1.00 98.12 73 ILE A N 1
ATOM 573 C CA . ILE A 1 73 ? 5.213 -5.040 1.144 1.00 98.12 73 ILE A CA 1
ATOM 574 C C . ILE A 1 73 ? 5.119 -4.760 2.640 1.00 98.12 73 ILE A C 1
ATOM 576 O O . ILE A 1 73 ? 4.149 -5.154 3.278 1.00 98.12 73 ILE A O 1
ATOM 580 N N . ASP A 1 74 ? 6.075 -4.021 3.192 1.00 98.25 74 ASP A N 1
ATOM 581 C CA . ASP A 1 74 ? 6.063 -3.665 4.609 1.00 98.25 74 ASP A CA 1
ATOM 582 C C . ASP A 1 74 ? 5.297 -2.355 4.828 1.00 98.25 74 ASP A C 1
ATOM 584 O O . ASP A 1 74 ? 5.752 -1.289 4.380 1.00 98.25 74 ASP A O 1
ATOM 588 N N . PRO A 1 75 ? 4.147 -2.382 5.523 1.00 98.00 75 PRO A N 1
ATOM 589 C CA . PRO A 1 75 ? 3.457 -1.171 5.926 1.00 98.00 75 PRO A CA 1
ATOM 590 C C . PRO A 1 75 ? 4.074 -0.579 7.201 1.00 98.00 75 PRO A C 1
ATOM 592 O O . PRO A 1 75 ? 4.428 -1.285 8.142 1.00 98.00 75 PRO A O 1
ATOM 595 N N . LYS A 1 76 ? 4.147 0.752 7.261 1.00 98.12 76 LYS A N 1
ATOM 596 C CA . LYS A 1 76 ? 4.476 1.521 8.469 1.00 98.12 76 LYS A CA 1
ATOM 597 C C . LYS A 1 76 ? 3.432 2.591 8.694 1.00 98.12 76 LYS A C 1
ATOM 599 O O . LYS A 1 76 ? 3.284 3.485 7.855 1.00 98.12 76 LYS A O 1
ATOM 604 N N . LEU A 1 77 ? 2.740 2.513 9.821 1.00 97.88 77 LEU A N 1
ATOM 605 C CA . LEU A 1 77 ? 1.683 3.431 10.207 1.00 97.88 77 LEU A CA 1
ATOM 606 C C . LEU A 1 77 ? 2.221 4.473 11.184 1.00 97.88 77 LEU A C 1
ATOM 608 O O . LEU A 1 77 ? 2.943 4.156 12.127 1.00 97.88 77 LEU A O 1
ATOM 612 N N . LYS A 1 78 ? 1.833 5.728 10.975 1.00 97.19 78 LYS A N 1
ATOM 613 C CA . LYS A 1 78 ? 2.038 6.800 11.947 1.00 97.19 78 LYS A CA 1
ATOM 614 C C . LYS A 1 78 ? 0.797 6.871 12.832 1.00 97.19 78 LYS A C 1
ATOM 616 O O . LYS A 1 78 ? -0.303 7.012 12.297 1.00 97.19 78 LYS A O 1
ATOM 621 N N . VAL A 1 79 ? 0.988 6.767 14.145 1.00 94.50 79 VAL A N 1
ATOM 622 C CA . VAL A 1 79 ? -0.080 6.853 15.147 1.00 94.50 79 VAL A CA 1
ATOM 623 C C . VAL A 1 79 ? 0.192 8.054 16.046 1.00 94.50 79 VAL A C 1
ATOM 625 O O . VAL A 1 79 ? 1.297 8.190 16.565 1.00 94.50 79 VAL A O 1
ATOM 628 N N . GLU A 1 80 ? -0.796 8.930 16.193 1.00 93.69 80 GLU A N 1
ATOM 629 C CA . GLU A 1 80 ? -0.768 10.104 17.071 1.00 93.69 80 GLU A CA 1
ATOM 630 C C . GLU A 1 80 ? -2.095 10.148 17.827 1.00 93.69 80 GLU A C 1
ATOM 632 O O . GLU A 1 80 ? -3.142 10.013 17.196 1.00 93.69 80 GLU A O 1
ATOM 637 N N . GLU A 1 81 ? -2.055 10.307 19.154 1.00 89.31 81 GLU A N 1
ATOM 638 C CA . GLU A 1 81 ? -3.261 10.376 20.003 1.00 89.31 81 GLU A CA 1
ATOM 639 C C . GLU A 1 81 ? -4.253 9.225 19.722 1.00 89.31 81 GLU A C 1
ATOM 641 O O . GLU A 1 81 ? -5.439 9.445 19.481 1.00 89.31 81 GLU A O 1
ATOM 646 N N . ASP A 1 82 ? -3.739 7.990 19.658 1.00 83.25 82 ASP A N 1
ATOM 647 C CA . ASP A 1 82 ? -4.487 6.761 19.333 1.00 83.25 82 ASP A CA 1
ATOM 648 C C . ASP A 1 82 ? -5.197 6.754 17.964 1.00 83.25 82 ASP A C 1
ATOM 650 O O . ASP A 1 82 ? -6.051 5.908 17.677 1.00 83.25 82 ASP A O 1
ATOM 654 N N . ARG A 1 83 ? -4.813 7.661 17.058 1.00 90.00 83 ARG A N 1
ATOM 655 C CA . ARG A 1 83 ? -5.336 7.742 15.689 1.00 90.00 83 ARG A CA 1
ATOM 656 C C . ARG A 1 83 ? -4.249 7.482 14.664 1.00 90.00 83 ARG A C 1
ATOM 658 O O . ARG A 1 83 ? -3.135 7.987 14.752 1.00 90.00 83 ARG A O 1
ATOM 665 N N . ILE A 1 84 ? -4.602 6.743 13.617 1.00 95.25 84 ILE A N 1
ATOM 666 C CA . ILE A 1 84 ? -3.714 6.513 12.476 1.00 95.25 84 ILE A CA 1
ATOM 667 C C . ILE A 1 84 ? -3.708 7.770 11.595 1.00 95.25 84 ILE A C 1
ATOM 669 O O . ILE A 1 84 ? -4.646 8.023 10.835 1.00 95.25 84 ILE A O 1
ATOM 673 N N . THR A 1 85 ? -2.629 8.549 11.652 1.00 96.00 85 THR A N 1
ATOM 674 C CA . THR A 1 85 ? -2.486 9.802 10.890 1.00 96.00 85 THR A CA 1
ATOM 675 C C . THR A 1 85 ? -1.725 9.626 9.581 1.00 96.00 85 THR A C 1
ATOM 677 O O . THR A 1 85 ? -1.814 10.469 8.687 1.00 96.00 85 THR A O 1
ATOM 680 N N . GLY A 1 86 ? -1.039 8.498 9.389 1.00 97.62 86 GLY A N 1
ATOM 681 C CA . GLY A 1 86 ? -0.293 8.239 8.160 1.00 97.62 86 GLY A CA 1
ATOM 682 C C . GLY A 1 86 ? 0.012 6.769 7.918 1.00 97.62 86 GLY A C 1
ATOM 683 O O . GLY A 1 86 ? -0.041 5.948 8.826 1.00 97.62 86 GLY A O 1
ATOM 684 N N . ILE A 1 87 ? 0.366 6.455 6.674 1.00 98.44 87 ILE A N 1
ATOM 685 C CA . ILE A 1 87 ? 0.916 5.158 6.281 1.00 98.44 87 ILE A CA 1
ATOM 686 C C . ILE A 1 87 ? 1.972 5.349 5.190 1.00 98.44 87 ILE A C 1
ATOM 688 O O . ILE A 1 87 ? 1.847 6.210 4.308 1.00 98.44 87 ILE A O 1
ATOM 692 N N . SER A 1 88 ? 3.032 4.557 5.261 1.00 98.56 88 SER A N 1
ATOM 693 C CA . SER A 1 88 ? 4.030 4.396 4.208 1.00 98.56 88 SER A CA 1
ATOM 694 C C . SER A 1 88 ? 4.255 2.919 3.933 1.00 98.56 88 SER A C 1
ATOM 696 O O . SER A 1 88 ? 3.992 2.087 4.794 1.00 98.56 88 SER A O 1
ATOM 698 N N . TYR A 1 89 ? 4.736 2.623 2.735 1.00 98.69 89 TYR A N 1
ATOM 699 C CA . TYR A 1 89 ? 4.974 1.272 2.255 1.00 98.69 89 TYR A CA 1
ATOM 700 C C . TYR A 1 89 ? 6.421 1.140 1.833 1.00 98.69 89 TYR A C 1
ATOM 702 O O . TYR A 1 89 ? 7.010 2.098 1.312 1.00 98.69 89 TYR A O 1
ATOM 710 N N . ARG A 1 90 ? 6.965 -0.053 2.019 1.00 98.19 90 ARG A N 1
ATOM 711 C CA . ARG A 1 90 ? 8.282 -0.421 1.531 1.00 98.19 90 ARG A CA 1
ATOM 712 C C . ARG A 1 90 ? 8.200 -1.737 0.775 1.00 98.19 90 ARG A C 1
ATOM 714 O O . ARG A 1 90 ? 7.528 -2.653 1.221 1.00 98.19 90 ARG A O 1
ATOM 721 N N . LEU A 1 91 ? 8.877 -1.813 -0.361 1.00 96.56 91 LEU A N 1
ATOM 722 C CA . LEU A 1 91 ? 9.087 -3.043 -1.115 1.00 96.56 91 LEU A CA 1
ATOM 723 C C . LEU A 1 91 ? 10.571 -3.083 -1.468 1.00 96.56 91 LEU A C 1
ATOM 725 O O . 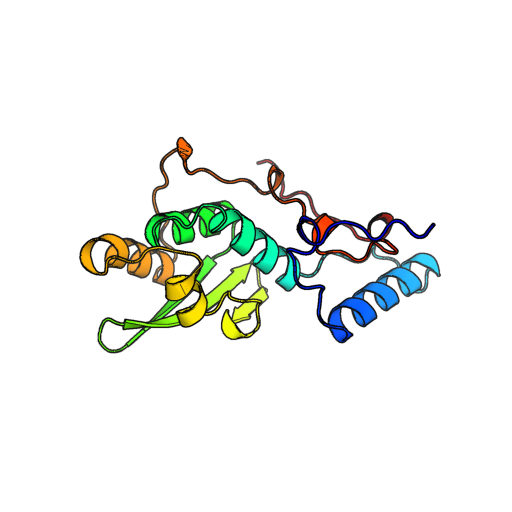LEU A 1 91 ? 11.041 -2.208 -2.198 1.00 96.56 91 LEU A O 1
ATOM 729 N N . GLN A 1 92 ? 11.301 -4.062 -0.927 1.00 93.19 92 GLN A N 1
ATOM 730 C CA . GLN A 1 92 ? 12.771 -4.092 -0.972 1.00 93.19 92 GLN A CA 1
ATOM 731 C C . GLN A 1 92 ? 13.357 -2.790 -0.376 1.00 93.19 92 GLN A C 1
ATOM 733 O O . GLN A 1 92 ? 13.007 -2.416 0.749 1.00 93.19 92 GLN A O 1
ATOM 738 N N . ASP A 1 93 ? 14.193 -2.076 -1.130 1.00 92.81 93 ASP A N 1
ATOM 739 C CA . ASP A 1 93 ? 14.811 -0.810 -0.712 1.00 92.81 93 ASP A CA 1
ATOM 740 C C . ASP A 1 93 ? 13.981 0.423 -1.106 1.00 92.81 93 ASP A C 1
ATOM 742 O O . ASP A 1 93 ? 14.299 1.556 -0.736 1.00 92.81 93 ASP A O 1
ATOM 746 N N . PHE A 1 94 ? 12.877 0.231 -1.835 1.00 95.56 94 PHE A N 1
ATOM 747 C CA . PHE A 1 94 ? 12.017 1.325 -2.269 1.00 95.56 94 PHE A CA 1
ATOM 748 C C . PHE A 1 94 ? 10.948 1.644 -1.219 1.00 95.56 94 PHE A C 1
ATOM 750 O O . PHE A 1 94 ? 10.140 0.787 -0.861 1.00 95.56 94 PHE A O 1
ATOM 757 N N . LYS A 1 95 ? 10.887 2.905 -0.773 1.00 97.44 95 LYS A N 1
ATOM 758 C CA . LYS A 1 95 ? 9.887 3.411 0.182 1.00 97.44 95 LYS A CA 1
ATOM 759 C C . LYS A 1 95 ? 9.028 4.513 -0.432 1.00 97.44 95 LYS A C 1
ATOM 761 O O . LYS A 1 95 ? 9.538 5.439 -1.060 1.00 97.44 95 LYS A O 1
ATOM 766 N N . ILE A 1 96 ? 7.723 4.481 -0.164 1.00 96.88 96 ILE A N 1
ATOM 767 C CA . ILE A 1 96 ? 6.775 5.499 -0.629 1.00 96.88 96 ILE A CA 1
ATOM 768 C C . ILE A 1 96 ? 5.697 5.801 0.419 1.00 96.88 96 ILE A C 1
ATOM 770 O O . ILE A 1 96 ? 5.192 4.918 1.107 1.00 96.88 96 ILE A O 1
ATOM 774 N N . ARG A 1 97 ? 5.323 7.079 0.562 1.00 97.94 97 ARG A N 1
ATOM 775 C CA . ARG A 1 97 ? 4.180 7.482 1.400 1.00 97.94 97 ARG A CA 1
ATOM 776 C C . ARG A 1 97 ? 2.872 7.114 0.708 1.00 97.94 97 ARG A C 1
ATOM 778 O O . ARG A 1 97 ? 2.719 7.401 -0.477 1.00 97.94 97 ARG A O 1
ATOM 785 N N . GLY A 1 98 ? 1.895 6.603 1.452 1.00 96.56 98 GLY A N 1
ATOM 786 C CA . GLY A 1 98 ? 0.607 6.208 0.883 1.00 96.56 98 GLY A CA 1
ATOM 787 C C . GLY A 1 98 ? -0.165 7.347 0.218 1.00 96.56 98 GLY A C 1
ATOM 788 O O . GLY A 1 98 ? -0.843 7.132 -0.777 1.00 96.56 98 GLY A O 1
ATOM 789 N N . CYS A 1 99 ? 0.013 8.592 0.674 1.00 94.56 99 CYS A N 1
ATOM 790 C CA . CYS A 1 99 ? -0.582 9.769 0.027 1.00 94.56 99 CYS A CA 1
ATOM 791 C C . CYS A 1 99 ? 0.006 10.104 -1.359 1.00 94.56 99 CYS A C 1
ATOM 793 O O . CYS A 1 99 ? -0.546 10.946 -2.061 1.00 94.56 99 CYS A O 1
ATOM 795 N N . LYS A 1 100 ? 1.124 9.480 -1.755 1.00 93.94 100 LYS A N 1
ATOM 796 C CA . LYS A 1 100 ? 1.692 9.572 -3.113 1.00 93.94 100 LYS A CA 1
ATOM 797 C C . LYS A 1 100 ? 1.170 8.478 -4.048 1.00 93.94 100 LYS A C 1
ATOM 799 O O . LYS A 1 100 ? 1.494 8.493 -5.230 1.00 93.94 100 LYS A O 1
ATOM 804 N N . LEU A 1 101 ? 0.373 7.559 -3.515 1.00 92.50 101 LEU A N 1
ATOM 805 C CA . LEU A 1 101 ? -0.281 6.469 -4.220 1.00 92.50 101 LEU A CA 1
ATOM 806 C C . LEU A 1 101 ? -1.794 6.733 -4.295 1.00 92.50 101 LEU A C 1
ATOM 808 O O . LEU A 1 101 ? -2.340 7.581 -3.580 1.00 92.50 101 LEU A O 1
ATOM 812 N N . HIS A 1 102 ? -2.491 6.033 -5.184 1.00 89.88 102 HIS A N 1
ATOM 813 C CA . HIS A 1 102 ? -3.911 6.262 -5.412 1.00 89.88 102 HIS A CA 1
ATOM 814 C C . HIS A 1 102 ? -4.754 5.663 -4.281 1.00 89.88 102 HIS A C 1
ATOM 816 O O . HIS A 1 102 ? -4.774 4.453 -4.089 1.00 89.88 102 HIS A O 1
ATOM 822 N N . GLN A 1 103 ? -5.453 6.527 -3.531 1.00 92.00 103 GLN A N 1
ATOM 823 C CA . GLN A 1 103 ? -6.327 6.145 -2.407 1.00 92.00 103 GLN A CA 1
ATOM 824 C C . GLN A 1 103 ? -5.661 5.243 -1.349 1.00 92.00 103 GLN A C 1
ATOM 826 O O . GLN A 1 103 ? -6.339 4.570 -0.582 1.00 92.00 103 GLN A O 1
ATOM 831 N N . ALA A 1 104 ? -4.335 5.271 -1.272 1.00 95.62 104 ALA A N 1
ATOM 832 C CA . ALA A 1 104 ? -3.536 4.400 -0.416 1.00 95.62 104 ALA A CA 1
ATOM 833 C C . ALA A 1 104 ? -2.977 5.122 0.823 1.00 95.62 104 ALA A C 1
ATOM 835 O O . ALA A 1 104 ? -2.158 4.569 1.555 1.00 95.62 104 ALA A O 1
ATOM 836 N N . GLY A 1 105 ? -3.381 6.374 1.061 1.00 96.06 105 GLY A N 1
ATOM 837 C CA . GLY A 1 105 ? -3.118 7.081 2.316 1.00 96.06 105 GLY A CA 1
ATOM 838 C C . GLY A 1 105 ? -4.072 6.627 3.423 1.00 96.06 105 GLY A C 1
ATOM 839 O O . GLY A 1 105 ? -5.186 6.208 3.128 1.00 96.06 105 GLY A O 1
ATOM 840 N N . SER A 1 106 ? -3.670 6.775 4.689 1.00 95.38 106 SER A N 1
ATOM 841 C CA . SER A 1 106 ? -4.429 6.312 5.866 1.00 95.38 106 SER A CA 1
ATOM 842 C C . SER A 1 106 ? -5.896 6.750 5.843 1.00 95.38 106 SER A C 1
ATOM 844 O O . SER A 1 106 ? -6.784 5.911 5.899 1.00 95.38 106 SER A O 1
ATOM 846 N N . SER A 1 107 ? -6.167 8.045 5.655 1.00 95.25 107 SER A N 1
ATOM 847 C CA . SER A 1 107 ? -7.541 8.567 5.590 1.00 95.25 107 SER A CA 1
ATOM 848 C C . SER A 1 107 ? -8.379 7.921 4.476 1.00 95.25 107 SER A C 1
ATOM 850 O O . SER A 1 107 ? -9.544 7.596 4.688 1.00 95.25 107 SER A O 1
ATOM 852 N N . GLN A 1 108 ? -7.792 7.696 3.296 1.00 96.00 108 GLN A N 1
ATOM 853 C CA . GLN A 1 108 ? -8.496 7.083 2.166 1.00 96.00 108 GLN A CA 1
ATOM 854 C C . GLN A 1 108 ? -8.723 5.585 2.389 1.00 96.00 108 GLN A C 1
ATOM 856 O O . GLN A 1 108 ? -9.808 5.090 2.088 1.00 96.00 108 GLN A O 1
ATOM 861 N N . LEU A 1 109 ? -7.744 4.884 2.968 1.00 95.88 109 LEU A N 1
ATOM 862 C CA . LEU A 1 109 ? -7.873 3.470 3.311 1.00 95.88 109 LEU A CA 1
ATOM 863 C C . LEU A 1 109 ? -8.993 3.248 4.320 1.00 95.88 109 LEU A C 1
ATOM 865 O O . LEU A 1 109 ? -9.928 2.510 4.033 1.00 95.88 109 LEU A O 1
ATOM 869 N N . LEU A 1 110 ? -8.926 3.933 5.463 1.00 95.50 110 LEU A N 1
ATOM 870 C CA . LEU A 1 110 ? -9.881 3.768 6.562 1.00 95.50 110 LEU A CA 1
ATOM 871 C C . LEU A 1 110 ? -11.307 4.135 6.139 1.00 95.50 110 LEU A C 1
ATOM 873 O O . LEU A 1 110 ? -12.281 3.562 6.617 1.00 95.50 110 LEU A O 1
ATOM 877 N N . LYS A 1 111 ? -11.445 5.081 5.205 1.00 95.31 111 LYS A N 1
ATOM 878 C CA . LYS A 1 111 ? -12.751 5.470 4.678 1.00 95.31 111 LYS A CA 1
ATOM 879 C C . LYS A 1 111 ? -13.287 4.459 3.660 1.00 95.31 111 LYS A C 1
ATOM 881 O O . LYS A 1 111 ? -14.467 4.103 3.702 1.00 95.31 111 LYS A O 1
ATOM 886 N N . HIS A 1 112 ? -12.452 3.993 2.733 1.00 94.69 112 HIS A N 1
ATOM 887 C CA . HIS A 1 112 ? -12.932 3.336 1.512 1.00 94.69 112 HIS A CA 1
ATOM 888 C C . HIS A 1 112 ? -12.502 1.880 1.332 1.00 94.69 112 HIS A C 1
ATOM 890 O O . HIS A 1 112 ? -13.226 1.137 0.674 1.00 94.69 112 HIS A O 1
ATOM 896 N N . ARG A 1 113 ? -11.372 1.464 1.902 1.00 96.12 113 ARG A N 1
ATOM 897 C CA . ARG A 1 113 ? -10.678 0.225 1.516 1.00 96.12 113 ARG A CA 1
ATOM 898 C C . ARG A 1 113 ? -10.484 -0.778 2.639 1.00 96.12 113 ARG A C 1
ATOM 900 O O . ARG A 1 113 ? -10.200 -1.925 2.340 1.00 96.12 113 ARG A O 1
ATOM 907 N N . VAL A 1 114 ? -10.632 -0.369 3.894 1.00 97.69 114 VAL A N 1
ATOM 908 C CA . VAL A 1 114 ? -10.570 -1.274 5.046 1.00 97.69 114 VAL A CA 1
ATOM 909 C C . VAL A 1 114 ? -11.636 -0.909 6.072 1.00 97.69 114 VAL A C 1
ATOM 911 O O . VAL A 1 114 ? -12.138 0.220 6.090 1.00 97.69 114 VAL A O 1
ATOM 914 N N . THR A 1 115 ? -11.987 -1.862 6.923 1.00 97.75 115 THR A N 1
ATOM 915 C CA . THR A 1 115 ? -12.653 -1.601 8.203 1.00 97.75 115 THR A CA 1
ATOM 916 C C . THR A 1 115 ? -11.596 -1.452 9.300 1.00 97.75 115 THR A C 1
ATOM 918 O O . THR A 1 115 ? -10.496 -1.988 9.181 1.00 97.75 115 THR A O 1
ATOM 921 N N . TYR A 1 116 ? -11.886 -0.655 10.329 1.00 95.69 116 TYR A N 1
ATOM 922 C CA . TYR A 1 116 ? -10.956 -0.411 11.431 1.00 95.69 116 TYR A CA 1
ATOM 923 C C . TYR A 1 116 ? -11.699 -0.410 12.760 1.00 95.69 116 TYR A C 1
ATOM 925 O O . TYR A 1 116 ? -12.622 0.387 12.951 1.00 95.69 116 TYR A O 1
ATOM 933 N N . ASP A 1 117 ? -11.257 -1.279 13.658 1.00 94.69 117 ASP A N 1
ATOM 934 C CA . ASP A 1 117 ? -11.631 -1.317 15.065 1.00 94.69 117 ASP A CA 1
ATOM 935 C C . ASP A 1 117 ? -10.352 -1.117 15.884 1.00 94.69 117 ASP A C 1
ATOM 937 O O . ASP A 1 117 ? -9.439 -1.939 15.858 1.00 94.69 117 ASP A O 1
ATOM 941 N N . SER A 1 118 ? -10.270 -0.014 16.629 1.00 90.94 118 SER A N 1
ATOM 942 C CA . SER A 1 118 ? -9.064 0.323 17.389 1.00 90.94 118 SER A CA 1
ATOM 943 C C . SER A 1 118 ? -8.698 -0.704 18.457 1.00 90.94 118 SER A C 1
ATOM 945 O O . SER A 1 118 ? -7.525 -0.815 18.793 1.00 90.94 118 SER A O 1
ATOM 947 N N . GLN A 1 119 ? -9.661 -1.434 19.022 1.00 91.62 119 GLN A N 1
ATOM 948 C CA . GLN A 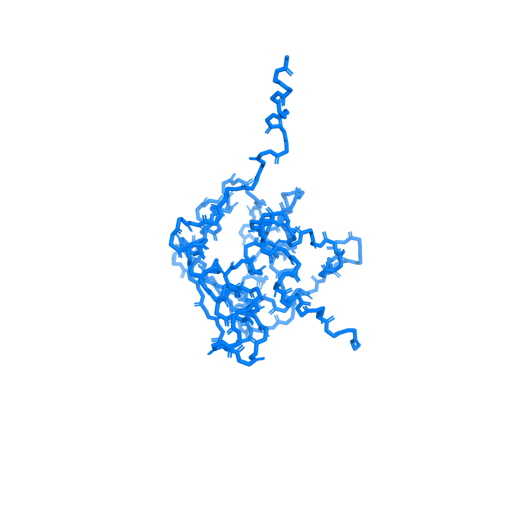1 119 ? -9.364 -2.437 20.046 1.00 91.62 119 GLN A CA 1
ATOM 949 C C . GLN A 1 119 ? -8.801 -3.713 19.420 1.00 91.62 119 GLN A C 1
ATOM 951 O O . GLN A 1 119 ? -7.875 -4.304 19.972 1.00 91.62 119 GLN A O 1
ATOM 956 N N . GLN A 1 120 ? -9.324 -4.105 18.258 1.00 92.06 120 GLN A N 1
ATOM 957 C CA . GLN A 1 120 ? -8.913 -5.333 17.574 1.00 92.06 120 GLN A CA 1
ATOM 958 C C . GLN A 1 120 ? -7.641 -5.134 16.741 1.00 92.06 120 GLN A C 1
ATOM 960 O O . GLN A 1 120 ? -6.750 -5.979 16.750 1.00 92.06 120 GLN A O 1
ATOM 965 N N . ASP A 1 121 ? -7.515 -3.996 16.054 1.00 95.88 121 ASP A N 1
ATOM 966 C CA . ASP A 1 121 ? -6.465 -3.787 15.055 1.00 95.88 121 ASP A CA 1
ATOM 967 C C . ASP A 1 121 ? -5.169 -3.183 15.619 1.00 95.88 121 ASP A C 1
ATOM 969 O O . ASP A 1 121 ? -4.137 -3.184 14.941 1.00 95.88 121 ASP A O 1
ATOM 973 N N . ILE A 1 122 ? -5.169 -2.662 16.853 1.00 94.06 122 ILE A N 1
ATOM 974 C CA . ILE A 1 122 ? -3.979 -1.994 17.408 1.00 94.06 122 ILE A CA 1
ATOM 975 C C . ILE A 1 122 ? -2.783 -2.940 17.549 1.00 94.06 122 ILE A C 1
ATOM 977 O O . ILE A 1 122 ? -1.640 -2.505 17.392 1.00 94.06 122 ILE A O 1
ATOM 981 N N . LEU A 1 123 ? -3.030 -4.230 17.803 1.00 95.56 123 LEU A N 1
ATOM 982 C CA . LEU A 1 123 ? -1.973 -5.235 17.872 1.00 95.56 123 LEU A CA 1
ATOM 983 C C . LEU A 1 123 ? -1.278 -5.385 16.513 1.00 95.56 123 LEU A C 1
ATOM 985 O O . LEU A 1 123 ? -0.060 -5.233 16.439 1.00 95.56 123 LEU A O 1
ATOM 989 N N . ALA A 1 124 ? -2.045 -5.558 15.434 1.00 97.38 124 ALA A N 1
ATOM 990 C CA . ALA A 1 124 ? -1.506 -5.658 14.079 1.00 97.38 124 ALA A CA 1
ATOM 991 C C . ALA A 1 124 ? -0.765 -4.379 13.652 1.00 97.38 124 ALA A C 1
ATOM 993 O O . ALA A 1 124 ? 0.276 -4.443 12.997 1.00 97.38 124 ALA A O 1
ATOM 994 N N . VAL A 1 125 ? -1.248 -3.198 14.061 1.00 97.00 125 VAL A N 1
ATOM 995 C CA . VAL A 1 125 ? -0.552 -1.922 13.817 1.00 97.00 125 VAL A CA 1
ATOM 996 C C . VAL A 1 125 ? 0.813 -1.882 14.512 1.00 97.00 125 VAL A C 1
ATOM 998 O O . VAL A 1 125 ? 1.794 -1.438 13.906 1.00 97.00 125 VAL A O 1
ATOM 1001 N N . ARG A 1 126 ? 0.902 -2.345 15.766 1.00 96.38 126 ARG A N 1
ATOM 1002 C CA . ARG A 1 126 ? 2.172 -2.428 16.511 1.00 96.38 126 ARG A CA 1
ATOM 1003 C C . ARG A 1 126 ? 3.133 -3.413 15.849 1.00 96.38 126 ARG A C 1
ATOM 1005 O O . ARG A 1 126 ? 4.253 -3.013 15.531 1.00 96.38 126 ARG A O 1
ATOM 1012 N N . GLN A 1 127 ? 2.652 -4.613 15.529 1.00 97.94 127 GLN A N 1
ATOM 1013 C CA . GLN A 1 127 ? 3.420 -5.647 14.832 1.00 97.94 127 GLN A CA 1
ATOM 1014 C C . GLN A 1 127 ? 3.976 -5.130 13.497 1.00 97.94 127 GLN A C 1
ATOM 1016 O O . GLN A 1 127 ? 5.188 -5.154 13.273 1.00 97.94 127 GLN A O 1
ATOM 1021 N N . ALA A 1 128 ? 3.131 -4.533 12.646 1.00 97.69 128 ALA A N 1
ATOM 1022 C CA . ALA A 1 128 ? 3.564 -3.901 11.396 1.00 97.69 128 ALA A CA 1
ATOM 1023 C C . ALA A 1 128 ? 4.670 -2.856 11.629 1.00 97.69 128 ALA A C 1
ATOM 1025 O O . ALA A 1 128 ? 5.702 -2.840 10.948 1.00 97.69 128 ALA A O 1
ATOM 1026 N N . ASN A 1 129 ? 4.505 -1.996 12.636 1.00 97.44 129 ASN A N 1
ATOM 1027 C CA . ASN A 1 129 ? 5.483 -0.966 12.978 1.00 97.44 129 ASN A CA 1
ATOM 1028 C C . ASN A 1 129 ? 6.798 -1.519 13.542 1.00 97.44 129 ASN A C 1
ATOM 1030 O O . ASN A 1 129 ? 7.839 -0.888 13.334 1.00 97.44 129 ASN A O 1
ATOM 1034 N N . GLN A 1 130 ? 6.789 -2.715 14.121 1.00 97.62 130 GLN A N 1
ATOM 1035 C CA . GLN A 1 130 ? 7.978 -3.436 14.589 1.00 97.62 130 GLN A CA 1
ATOM 1036 C C . GLN A 1 130 ? 8.590 -4.366 13.521 1.00 97.62 130 GLN A C 1
ATOM 1038 O O . GLN A 1 130 ? 9.707 -4.839 13.698 1.00 97.62 130 GLN A O 1
ATOM 1043 N N . ASN A 1 131 ? 7.944 -4.514 12.354 1.00 94.81 131 ASN A N 1
ATOM 1044 C CA . ASN A 1 131 ? 8.262 -5.529 11.329 1.00 94.81 131 ASN A CA 1
ATOM 1045 C C . ASN A 1 131 ? 8.054 -6.969 11.821 1.00 94.81 131 ASN A C 1
ATOM 1047 O O . ASN A 1 131 ? 8.710 -7.893 11.346 1.00 94.81 131 ASN A O 1
ATOM 1051 N N . GLU A 1 132 ? 7.154 -7.160 12.776 1.00 97.69 132 GLU A N 1
ATOM 1052 C CA . GLU A 1 132 ? 6.732 -8.486 13.201 1.00 97.69 132 GLU A CA 1
ATOM 1053 C C . GLU A 1 132 ? 5.725 -9.052 12.199 1.00 97.69 132 GLU A C 1
ATOM 1055 O O . GLU A 1 132 ? 4.991 -8.308 11.538 1.00 97.69 132 GLU A O 1
ATOM 1060 N N . THR A 1 133 ? 5.711 -10.377 12.071 1.00 96.56 133 THR A N 1
ATOM 1061 C CA . THR A 1 133 ? 4.757 -11.066 11.198 1.00 96.56 133 THR A CA 1
ATOM 1062 C C . THR A 1 133 ? 3.371 -11.010 11.820 1.00 96.56 133 THR A C 1
ATOM 1064 O O . THR A 1 133 ? 3.201 -11.347 12.989 1.00 96.56 133 THR A O 1
ATOM 1067 N N . ILE A 1 134 ? 2.388 -10.610 11.022 1.00 97.50 134 ILE A N 1
ATOM 1068 C CA . ILE A 1 134 ? 0.979 -10.653 11.394 1.00 97.50 134 ILE A CA 1
ATOM 1069 C C . ILE A 1 134 ? 0.409 -11.970 10.866 1.00 97.50 134 ILE A C 1
ATOM 1071 O O . ILE A 1 134 ? 0.580 -12.320 9.689 1.00 97.50 134 ILE A O 1
ATOM 1075 N N . GLU A 1 135 ? -0.234 -12.723 11.751 1.00 94.88 135 GLU A N 1
ATOM 1076 C CA . GLU A 1 135 ? -0.895 -13.969 11.381 1.00 94.88 135 GLU A CA 1
ATOM 1077 C C . GLU A 1 135 ? -2.050 -13.694 10.415 1.00 94.88 135 GLU A C 1
ATOM 1079 O O . GLU A 1 135 ? -2.725 -12.664 10.478 1.00 94.88 135 GLU A O 1
ATOM 1084 N N . LEU A 1 136 ? -2.225 -14.604 9.461 1.00 94.00 136 LEU A N 1
ATOM 1085 C CA . LEU A 1 136 ? -3.243 -14.504 8.430 1.00 94.00 136 LEU A CA 1
ATOM 1086 C C . LEU A 1 136 ? -3.882 -15.870 8.270 1.00 94.00 136 LEU A C 1
ATOM 1088 O O . LEU A 1 136 ? -3.178 -16.844 8.005 1.00 94.00 136 LEU A O 1
ATOM 1092 N N . GLU A 1 137 ? -5.202 -15.909 8.391 1.00 93.00 137 GLU A N 1
ATOM 1093 C CA . GLU A 1 137 ? -5.961 -17.124 8.138 1.00 93.00 137 GLU A CA 1
ATOM 1094 C C . GLU A 1 137 ? -5.802 -17.567 6.671 1.00 93.00 137 GLU A C 1
ATOM 1096 O O . GLU A 1 137 ? -5.777 -16.703 5.779 1.00 93.00 137 GLU A O 1
ATOM 1101 N N . PRO A 1 138 ? -5.713 -18.880 6.385 1.00 91.62 138 PRO A N 1
ATOM 1102 C CA . PRO A 1 138 ? -5.486 -19.389 5.030 1.00 91.62 138 PRO A CA 1
ATOM 1103 C C . PRO A 1 138 ? -6.496 -18.881 3.991 1.00 91.62 138 PRO A C 1
ATOM 1105 O O . PRO A 1 138 ? -6.133 -18.579 2.855 1.00 91.62 138 PRO A O 1
ATOM 1108 N N . GLU A 1 139 ? -7.766 -18.713 4.362 1.00 91.75 139 GLU A N 1
ATOM 1109 C CA . GLU A 1 139 ? -8.813 -18.187 3.476 1.00 91.75 139 GLU A CA 1
ATOM 1110 C C . GLU A 1 139 ? -8.606 -16.718 3.081 1.00 91.75 139 GLU A C 1
ATOM 1112 O O . GLU A 1 139 ? -9.149 -16.249 2.077 1.00 91.75 139 GLU A O 1
ATOM 1117 N N . SER A 1 140 ? -7.816 -15.983 3.864 1.00 92.56 140 SER A N 1
ATOM 1118 C CA . SER A 1 140 ? -7.492 -14.581 3.620 1.00 92.56 140 SER A CA 1
ATOM 1119 C C . SER A 1 140 ? -6.176 -14.404 2.864 1.00 92.56 140 SER A C 1
ATOM 1121 O O . SER A 1 140 ? -5.776 -13.260 2.618 1.00 92.56 140 SER A O 1
ATOM 1123 N N . GLU A 1 141 ? -5.513 -15.497 2.484 1.00 92.62 141 GLU A N 1
ATOM 1124 C CA . GLU A 1 141 ? -4.211 -15.473 1.834 1.00 92.62 141 GLU A CA 1
ATOM 1125 C C . GLU A 1 141 ? -4.253 -14.810 0.448 1.00 92.62 141 GLU A C 1
ATOM 1127 O O . GLU A 1 141 ? -5.214 -14.912 -0.324 1.00 92.62 141 GLU A O 1
ATOM 1132 N N . VAL A 1 142 ? -3.171 -14.096 0.136 1.00 95.50 142 VAL A N 1
ATOM 1133 C CA . VAL A 1 142 ? -2.965 -13.453 -1.160 1.00 95.50 142 VAL A CA 1
ATOM 1134 C C . VAL A 1 142 ? -1.586 -13.781 -1.710 1.00 95.50 142 VAL A C 1
ATOM 1136 O O . VAL A 1 142 ? -0.628 -13.968 -0.964 1.00 95.50 142 VAL A O 1
ATOM 1139 N N . SER A 1 143 ? -1.476 -13.809 -3.035 1.00 94.56 143 SER A N 1
ATOM 1140 C CA . SER A 1 143 ? -0.222 -14.067 -3.739 1.00 94.56 143 SER A CA 1
ATOM 1141 C C . SER A 1 143 ? -0.091 -13.159 -4.955 1.00 94.56 143 SER A C 1
ATOM 1143 O O . SER A 1 143 ? -1.085 -12.812 -5.592 1.00 94.56 143 SER A O 1
ATOM 1145 N N . TRP A 1 144 ? 1.147 -12.831 -5.332 1.00 91.00 144 TRP A N 1
ATOM 1146 C CA . TRP A 1 144 ? 1.444 -12.053 -6.538 1.00 91.00 144 TRP A CA 1
ATOM 1147 C C . TRP A 1 144 ? 0.841 -12.654 -7.815 1.00 91.00 144 TRP A C 1
ATOM 1149 O O . TRP A 1 144 ? 0.517 -11.904 -8.727 1.00 91.00 144 TRP A O 1
ATOM 1159 N N . ASN A 1 145 ? 0.592 -13.967 -7.861 1.00 89.62 145 ASN A N 1
ATOM 1160 C CA . ASN A 1 145 ? -0.068 -14.620 -9.001 1.00 89.62 145 ASN A CA 1
ATOM 1161 C C . ASN A 1 145 ? -1.531 -14.179 -9.205 1.00 89.62 145 ASN A C 1
ATOM 1163 O O . ASN A 1 145 ? -2.107 -14.442 -10.254 1.00 89.62 145 ASN A O 1
ATOM 1167 N N . GLN A 1 146 ? -2.146 -13.543 -8.204 1.00 88.19 146 GLN A N 1
ATOM 1168 C CA . GLN A 1 146 ? -3.501 -12.990 -8.290 1.00 88.19 146 GLN A CA 1
ATOM 1169 C C . GLN A 1 146 ? -3.507 -11.527 -8.760 1.00 88.19 146 GLN A C 1
ATOM 1171 O O . GLN A 1 146 ? -4.580 -10.954 -8.948 1.00 88.19 146 GLN A O 1
ATOM 1176 N N . VAL A 1 147 ? -2.337 -10.897 -8.906 1.00 87.50 147 VAL A N 1
ATOM 1177 C CA . VAL A 1 147 ? -2.220 -9.506 -9.349 1.00 87.50 147 VAL A CA 1
ATOM 1178 C C . VAL A 1 147 ? -2.156 -9.459 -10.873 1.00 87.50 147 VAL A C 1
ATOM 1180 O O . VAL A 1 147 ? -1.181 -9.912 -11.463 1.00 87.50 147 VAL A O 1
ATOM 1183 N N . ALA A 1 148 ? -3.148 -8.828 -11.503 1.00 83.44 148 ALA A N 1
ATOM 1184 C CA . ALA A 1 148 ? -3.103 -8.461 -12.920 1.00 83.44 148 ALA A CA 1
ATOM 1185 C C . ALA A 1 148 ? -2.257 -7.187 -13.108 1.00 83.44 148 ALA A C 1
ATOM 1187 O O . ALA A 1 148 ? -2.774 -6.089 -13.328 1.00 83.44 148 ALA A O 1
ATOM 1188 N N . ILE A 1 149 ? -0.935 -7.297 -12.937 1.00 82.88 149 ILE A N 1
ATOM 1189 C CA . ILE A 1 149 ? -0.017 -6.143 -12.995 1.00 82.88 149 ILE A CA 1
ATOM 1190 C C . ILE A 1 149 ? -0.056 -5.454 -14.368 1.00 82.88 149 ILE A C 1
ATOM 1192 O O . ILE A 1 149 ? 0.206 -4.254 -14.483 1.00 82.88 149 ILE A O 1
ATOM 1196 N N . GLU A 1 150 ? -0.439 -6.188 -15.410 1.00 80.94 150 GLU A N 1
ATOM 1197 C CA . GLU A 1 150 ? -0.570 -5.712 -16.783 1.00 80.94 150 GLU A CA 1
ATOM 1198 C C . GLU A 1 150 ? -1.629 -4.611 -16.911 1.00 80.94 150 GLU A C 1
ATOM 1200 O O . GLU A 1 150 ? -1.492 -3.722 -17.759 1.00 80.94 150 GLU A O 1
ATOM 1205 N N . ASP A 1 151 ? -2.651 -4.614 -16.053 1.00 83.25 151 ASP A N 1
ATOM 1206 C CA . ASP A 1 151 ? -3.714 -3.600 -16.046 1.00 83.25 151 ASP A CA 1
ATOM 1207 C C . ASP A 1 151 ? -3.208 -2.217 -15.616 1.00 83.25 151 ASP A C 1
ATOM 1209 O O . ASP A 1 151 ? -3.814 -1.195 -15.941 1.00 83.25 151 ASP A O 1
ATOM 1213 N N . TYR A 1 152 ? -2.040 -2.167 -14.973 1.00 79.75 152 TYR A N 1
ATOM 1214 C CA . TYR A 1 152 ? -1.368 -0.935 -14.554 1.00 79.75 152 TYR A CA 1
ATOM 1215 C C . TYR A 1 152 ? -0.340 -0.439 -15.579 1.00 79.75 152 TYR A C 1
ATOM 1217 O O . TYR A 1 152 ? 0.212 0.659 -15.446 1.00 79.75 152 TYR A O 1
ATOM 1225 N N . ILE A 1 153 ? -0.070 -1.241 -16.611 1.00 82.56 153 ILE A N 1
ATOM 1226 C CA . ILE A 1 153 ? 0.968 -0.993 -17.605 1.00 82.56 153 ILE A CA 1
ATOM 1227 C C . ILE A 1 153 ? 0.322 -0.572 -18.934 1.00 82.56 153 ILE A C 1
ATOM 1229 O O . ILE A 1 153 ? -0.573 -1.266 -19.434 1.00 82.56 153 ILE A O 1
ATOM 1233 N N . PRO A 1 154 ? 0.797 0.518 -19.573 1.00 81.50 154 PRO A N 1
ATOM 1234 C CA . PRO A 1 154 ? 0.335 0.902 -20.902 1.00 81.50 154 PRO A CA 1
ATOM 1235 C C . PRO A 1 154 ? 0.505 -0.240 -21.911 1.00 81.50 154 PRO A C 1
ATOM 1237 O O . PRO A 1 154 ? 1.592 -0.801 -22.048 1.00 81.50 154 PRO A O 1
ATOM 1240 N N . SER A 1 155 ? -0.556 -0.547 -22.661 1.00 79.50 155 SER A N 1
ATOM 1241 C CA . SER A 1 155 ? -0.602 -1.684 -23.595 1.00 79.50 155 SER A CA 1
ATOM 1242 C C . SER A 1 155 ? 0.587 -1.740 -24.560 1.00 79.50 155 SER A C 1
ATOM 1244 O O . SER A 1 155 ? 1.126 -2.818 -24.792 1.00 79.50 155 SER A O 1
ATOM 1246 N N . LYS A 1 156 ? 1.041 -0.578 -25.049 1.00 78.81 156 LYS A N 1
ATOM 1247 C CA . LYS A 1 156 ? 2.163 -0.439 -25.994 1.00 78.81 156 LYS A CA 1
ATOM 1248 C C . LYS A 1 156 ? 3.499 -0.990 -25.485 1.00 78.81 156 LYS A C 1
ATOM 1250 O O . LYS A 1 156 ? 4.332 -1.348 -26.304 1.00 78.81 156 LYS A O 1
ATOM 1255 N N . ILE A 1 157 ? 3.708 -1.053 -24.168 1.00 78.69 157 ILE A N 1
ATOM 1256 C CA . ILE A 1 157 ? 4.996 -1.447 -23.567 1.00 78.69 157 ILE A CA 1
ATOM 1257 C C . ILE A 1 157 ? 4.898 -2.695 -22.690 1.00 78.69 157 ILE A C 1
ATOM 1259 O O . ILE A 1 157 ? 5.899 -3.113 -22.116 1.00 78.69 157 ILE A O 1
ATOM 1263 N N . ARG A 1 158 ? 3.720 -3.332 -22.608 1.00 80.75 158 ARG A N 1
ATOM 1264 C CA . ARG A 1 158 ? 3.518 -4.556 -21.810 1.00 80.75 158 ARG A CA 1
ATOM 1265 C C . ARG A 1 158 ? 4.518 -5.655 -22.163 1.00 80.75 158 ARG A C 1
ATOM 1267 O O . ARG A 1 158 ? 5.096 -6.253 -21.270 1.00 80.75 158 ARG A O 1
ATOM 1274 N N . GLN A 1 159 ? 4.757 -5.880 -23.455 1.00 76.38 159 GLN A N 1
ATOM 1275 C CA . GLN A 1 159 ? 5.693 -6.904 -23.936 1.00 76.38 159 GLN A CA 1
ATOM 1276 C C . GLN A 1 159 ? 7.164 -6.501 -23.790 1.00 76.38 159 GLN A C 1
ATOM 1278 O O . GLN A 1 159 ? 8.042 -7.340 -23.949 1.00 76.38 159 GLN A O 1
ATOM 1283 N N . LEU A 1 160 ? 7.456 -5.238 -23.481 1.00 77.00 160 LEU A N 1
ATOM 1284 C CA . LEU A 1 160 ? 8.822 -4.722 -23.382 1.00 77.00 160 LEU A CA 1
ATOM 1285 C C . LEU A 1 160 ? 9.316 -4.686 -21.943 1.00 77.00 160 LEU A C 1
ATOM 1287 O O . LEU A 1 160 ? 10.520 -4.716 -21.724 1.00 77.00 160 LEU A O 1
ATOM 1291 N N . LEU A 1 161 ? 8.408 -4.698 -20.969 1.00 75.06 161 LEU A N 1
ATOM 1292 C CA . LEU A 1 161 ? 8.773 -4.694 -19.562 1.00 75.06 161 LEU A CA 1
ATOM 1293 C C . LEU A 1 161 ? 9.030 -6.106 -19.049 1.00 75.06 161 LEU A C 1
ATOM 1295 O O . LEU A 1 161 ? 8.281 -7.042 -19.326 1.00 75.06 161 LEU A O 1
ATOM 1299 N N . GLU A 1 162 ? 10.076 -6.240 -18.248 1.00 73.50 162 GLU A N 1
ATOM 1300 C CA . GLU A 1 162 ? 10.232 -7.383 -17.373 1.00 73.50 162 GLU A CA 1
ATOM 1301 C C . GLU A 1 162 ? 9.242 -7.245 -16.214 1.00 73.50 162 GLU A C 1
ATOM 1303 O O . GLU A 1 162 ? 9.237 -6.249 -15.480 1.00 73.50 162 GLU A O 1
ATOM 1308 N N . ILE A 1 163 ? 8.391 -8.257 -16.058 1.00 63.69 163 ILE A N 1
ATOM 1309 C CA . ILE A 1 163 ? 7.617 -8.488 -14.845 1.00 63.69 163 ILE A CA 1
ATOM 1310 C C . ILE A 1 163 ? 8.439 -9.500 -14.052 1.00 63.69 163 ILE A C 1
ATOM 1312 O O . ILE A 1 163 ? 8.434 -10.676 -14.413 1.00 63.69 163 ILE A O 1
ATOM 1316 N N . PRO A 1 164 ? 9.170 -9.095 -12.999 1.00 56.44 164 PRO A N 1
ATOM 1317 C CA . PRO A 1 164 ? 9.839 -10.064 -12.153 1.00 56.44 164 PRO A CA 1
ATOM 1318 C C . PRO A 1 164 ? 8.733 -10.862 -11.469 1.00 56.44 164 PRO A C 1
ATOM 1320 O O . PRO A 1 164 ? 8.058 -10.338 -10.578 1.00 56.44 164 PRO A O 1
ATOM 1323 N N . LEU A 1 165 ? 8.497 -12.090 -11.931 1.00 46.59 165 LEU A N 1
ATOM 1324 C CA . LEU A 1 165 ? 7.715 -13.064 -11.187 1.00 46.59 165 LEU A CA 1
ATOM 1325 C C . LEU A 1 165 ? 8.419 -13.198 -9.838 1.00 46.59 165 LEU A C 1
ATOM 1327 O O . LEU A 1 165 ? 9.594 -13.560 -9.787 1.00 46.59 165 LEU A O 1
ATOM 1331 N N . SER A 1 166 ? 7.737 -12.817 -8.755 1.00 44.53 166 SER A N 1
ATOM 1332 C CA . SER A 1 166 ? 8.259 -13.023 -7.406 1.00 44.53 166 SER A CA 1
ATOM 1333 C C . SER A 1 166 ? 8.630 -14.496 -7.290 1.00 44.53 166 SER A C 1
ATOM 1335 O O . SER A 1 166 ? 7.773 -15.356 -7.502 1.00 44.53 166 SER A O 1
ATOM 1337 N N . ASN A 1 167 ? 9.915 -14.769 -7.045 1.00 32.69 167 ASN A N 1
ATOM 1338 C CA . ASN A 1 167 ? 10.454 -16.116 -6.921 1.00 32.69 167 ASN A CA 1
ATOM 1339 C C . ASN A 1 167 ? 9.515 -16.961 -6.056 1.00 32.69 167 ASN A C 1
ATOM 1341 O O . ASN A 1 167 ? 9.318 -16.655 -4.881 1.00 32.69 167 ASN A O 1
ATOM 1345 N N . LYS A 1 168 ? 8.968 -18.036 -6.636 1.00 31.12 168 LYS A N 1
ATOM 1346 C CA . LYS A 1 168 ? 8.520 -19.180 -5.847 1.00 31.12 168 LYS A CA 1
ATOM 1347 C C . LYS A 1 168 ? 9.763 -19.696 -5.122 1.00 31.12 168 LYS A C 1
ATOM 1349 O O . LYS A 1 168 ? 10.641 -20.277 -5.757 1.00 31.12 168 LYS A O 1
ATOM 1354 N N . LYS A 1 169 ? 9.864 -19.415 -3.830 1.00 32.94 169 LYS A N 1
ATOM 1355 C CA . LYS A 1 169 ? 10.637 -20.228 -2.899 1.00 32.94 169 LYS A CA 1
ATOM 1356 C C . LYS A 1 169 ? 9.655 -20.869 -1.943 1.00 32.94 169 LYS A C 1
ATOM 1358 O O . LYS A 1 169 ? 8.742 -20.138 -1.505 1.00 32.94 169 LYS A O 1
#

Foldseek 3Di:
DDPDPDCVLVPDDADPPVVQVVLVVQLVCCVVVVDVDQAADDVLLLLQLQLCQLQVPQEAPLLSQLSCVLSVKQKAFDADPLDGQFIWIDHPNDIDTLVVHDLRTPVSCCVPRYPYDSVPCVVSNVCSNVVHRRDHDPVSHDDPVPGPSVSRHDPVCSVRHDHPRPDDD

Secondary structure (DSSP, 8-state):
------GGG--S----HHHHHHHHHHHHHHHTTS-SSPPB--HHHHHHHHHHHHTTT--BHHHHHHHHHHTTEEEEEEEETTEEEEEEEEETTEEEEGGGSTT-SHHHHHHHT-B--HHHHHHHHHHHHHTPPPP--GGG---GGG--GGGGS-GGGTTTSB-------

pLDDT: mean 85.21, std 18.34, range [30.78, 98.69]

Radius of gyration: 17.54 Å; chains: 1; bounding box: 41×32×55 Å